Protein AF-A0A2V5VMR1-F1 (afdb_monomer_lite)

Sequence (136 aa):
MKKFLCRLLLGLVCVAHIHAESAHVAVPPAGKLYHGFYWGGIGTDEHDPTEHDVTPNDVAQYEQAIGKRTAWIYFSDNWFESRKFPAAMCSWIRELKKIPYVRLMLRSTVDQRHSEKTFSLQKIIAGDFDADLRAW

Foldseek 3Di:
DDDDDDDDDPDPPPPPPPPPPPPDDDDDPPPDDADEDFAQDDDDQADDPGQAVDDPVNQVVVCVVVVHHHQEYTGEDEVLVPLADPVVVQVVCVVVVHGYDYHYHPANGPDDDDDGDPSDPVCVVVCVCVVSVVND

Structure (mmCIF, N/CA/C/O backb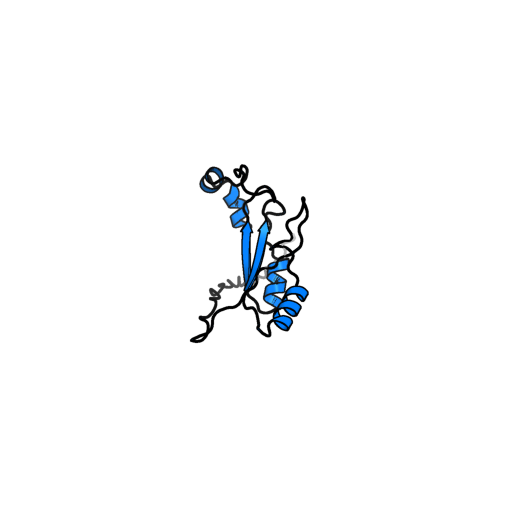one):
data_AF-A0A2V5VMR1-F1
#
_entry.id   AF-A0A2V5VMR1-F1
#
loop_
_atom_site.group_PDB
_atom_site.id
_atom_site.type_symbol
_atom_site.label_atom_id
_atom_site.label_alt_id
_atom_site.label_comp_id
_atom_site.label_asym_id
_atom_site.label_entity_id
_atom_site.label_seq_id
_atom_site.pdbx_PDB_ins_code
_atom_site.Cartn_x
_atom_site.Cartn_y
_atom_site.Cartn_z
_atom_site.occupancy
_atom_site.B_iso_or_equiv
_atom_site.auth_seq_id
_atom_site.auth_comp_id
_atom_site.auth_asym_id
_atom_site.auth_atom_id
_atom_site.pdbx_PDB_model_num
ATOM 1 N N . MET A 1 1 ? 56.684 -36.691 18.851 1.00 38.31 1 MET A N 1
ATOM 2 C CA . MET A 1 1 ? 55.711 -36.723 17.735 1.00 38.31 1 MET A CA 1
ATOM 3 C C . MET A 1 1 ? 54.342 -36.324 18.268 1.00 38.31 1 MET A C 1
ATOM 5 O O . MET A 1 1 ? 53.776 -37.048 19.073 1.00 38.31 1 MET A O 1
ATOM 9 N N . LYS A 1 2 ? 53.872 -35.129 17.887 1.00 41.50 2 LYS A N 1
ATOM 10 C CA . LYS A 1 2 ? 52.554 -34.561 18.222 1.00 41.50 2 LYS A CA 1
ATOM 11 C C . LYS A 1 2 ? 51.441 -35.434 17.641 1.00 41.50 2 LYS A C 1
ATOM 13 O O . LYS A 1 2 ? 51.479 -35.646 16.433 1.00 41.50 2 LYS A O 1
ATOM 18 N N . LYS A 1 3 ? 50.422 -35.816 18.418 1.00 43.34 3 LYS A N 1
ATOM 19 C CA . LYS A 1 3 ? 49.064 -36.012 17.878 1.00 43.34 3 LYS A CA 1
ATOM 20 C C . LYS A 1 3 ? 48.022 -35.443 18.842 1.00 43.34 3 LYS A C 1
ATOM 22 O O . LYS A 1 3 ? 48.002 -35.752 20.025 1.00 43.34 3 LYS A O 1
ATOM 27 N N . PHE A 1 4 ? 47.270 -34.506 18.282 1.00 40.97 4 PHE A N 1
ATOM 28 C CA . PHE A 1 4 ? 46.380 -33.538 18.896 1.00 40.97 4 PHE A CA 1
ATOM 29 C C . PHE A 1 4 ? 45.157 -34.162 19.578 1.00 40.97 4 PHE A C 1
ATOM 31 O O . PHE A 1 4 ? 44.486 -35.027 19.024 1.00 40.97 4 PHE A O 1
ATOM 38 N N . LEU A 1 5 ? 44.835 -33.606 20.744 1.00 46.84 5 LEU A N 1
ATOM 39 C CA . LEU A 1 5 ? 43.521 -33.622 21.370 1.00 46.84 5 LEU A CA 1
ATOM 40 C C . LEU A 1 5 ? 42.546 -32.844 20.465 1.00 46.84 5 LEU A C 1
ATOM 42 O O . LEU A 1 5 ? 42.736 -31.647 20.259 1.00 46.84 5 LEU A O 1
ATOM 46 N N . CYS A 1 6 ? 41.513 -33.492 19.930 1.00 41.53 6 CYS A N 1
ATOM 47 C CA . CYS A 1 6 ? 40.426 -32.800 19.235 1.00 41.53 6 CYS A CA 1
ATOM 48 C C . CYS A 1 6 ? 39.092 -33.218 19.856 1.00 41.53 6 CYS A C 1
ATOM 50 O O . CYS A 1 6 ? 38.509 -34.245 19.519 1.00 41.53 6 CYS A O 1
ATOM 52 N N . ARG A 1 7 ? 38.656 -32.421 20.836 1.00 48.94 7 ARG A N 1
ATOM 53 C CA . ARG A 1 7 ? 37.291 -32.418 21.363 1.00 48.94 7 ARG A CA 1
ATOM 54 C C . ARG A 1 7 ? 36.400 -31.811 20.280 1.00 48.94 7 ARG A C 1
ATOM 56 O O . ARG A 1 7 ? 36.517 -30.617 20.028 1.00 48.94 7 ARG A O 1
ATOM 63 N N . LEU A 1 8 ? 35.530 -32.598 19.653 1.00 46.91 8 LEU A N 1
ATOM 64 C CA . LEU A 1 8 ? 34.478 -32.058 18.794 1.00 46.91 8 LEU A CA 1
ATOM 65 C C . LEU A 1 8 ? 33.150 -32.126 19.556 1.00 46.91 8 LEU A C 1
ATOM 67 O O . LEU A 1 8 ? 32.546 -33.187 19.694 1.00 46.91 8 LEU A O 1
ATOM 71 N N . LEU A 1 9 ? 32.738 -30.981 20.098 1.00 49.19 9 LEU A N 1
ATOM 72 C CA . LEU A 1 9 ? 31.365 -30.735 20.525 1.00 49.19 9 LEU A CA 1
ATOM 73 C C . LEU A 1 9 ? 30.488 -30.681 19.267 1.00 49.19 9 LEU A C 1
ATOM 75 O O . LEU A 1 9 ? 30.555 -29.711 18.516 1.00 49.19 9 LEU A O 1
ATOM 79 N N . LEU A 1 10 ? 29.667 -31.706 19.036 1.00 49.81 10 LEU A N 1
ATOM 80 C CA . LEU A 1 10 ? 28.544 -31.607 18.104 1.00 49.81 10 LEU A CA 1
ATOM 81 C C . LEU A 1 10 ? 27.420 -30.839 18.813 1.00 49.81 10 LEU A C 1
ATOM 83 O O . LEU A 1 10 ? 26.685 -31.398 19.624 1.00 49.81 10 LEU A O 1
ATOM 87 N N . GLY A 1 11 ? 27.326 -29.537 18.548 1.00 47.69 11 GLY A N 1
ATOM 88 C CA . GLY A 1 11 ? 26.172 -28.737 18.944 1.00 47.69 11 GLY A CA 1
ATOM 89 C C . GLY A 1 11 ? 24.960 -29.127 18.101 1.00 47.69 11 GLY A C 1
ATOM 90 O O . GLY A 1 11 ? 24.996 -29.002 16.878 1.00 47.69 11 GLY A O 1
ATOM 91 N N . LEU A 1 12 ? 23.890 -29.597 18.749 1.00 51.28 12 LEU A N 1
ATOM 92 C CA . LEU A 1 12 ? 22.568 -29.695 18.132 1.00 51.28 12 LEU A CA 1
ATOM 93 C C . LEU A 1 12 ? 22.109 -28.282 17.751 1.00 51.28 12 LEU A C 1
ATOM 95 O O . LEU A 1 12 ? 21.748 -27.485 18.615 1.00 51.28 12 LEU A O 1
ATOM 99 N N . VAL A 1 13 ? 22.100 -27.973 16.457 1.00 54.59 13 VAL A N 1
ATOM 100 C CA . VAL A 1 13 ? 21.370 -26.816 15.940 1.00 54.59 13 VAL A CA 1
ATOM 101 C C . VAL A 1 13 ? 19.918 -27.253 15.773 1.00 54.59 13 VAL A C 1
ATOM 103 O O . VAL A 1 13 ? 19.551 -27.867 14.773 1.00 54.59 13 VAL A O 1
ATOM 106 N N . CYS A 1 14 ? 19.086 -26.972 16.776 1.00 47.00 14 CYS A N 1
ATOM 107 C CA . CYS A 1 14 ? 17.637 -27.022 16.619 1.00 47.00 14 CYS A CA 1
ATOM 108 C C . CYS A 1 14 ? 17.231 -25.886 15.677 1.00 47.00 14 CYS A C 1
ATOM 110 O O . CYS A 1 14 ? 17.091 -24.738 16.097 1.00 47.00 14 CYS A O 1
ATOM 112 N N . VAL A 1 15 ? 17.064 -26.197 14.393 1.00 54.94 15 VAL A N 1
ATOM 113 C CA . VAL A 1 15 ? 16.405 -25.292 13.452 1.00 54.94 15 VAL A CA 1
ATOM 114 C C . VAL A 1 15 ? 14.929 -25.269 13.838 1.00 54.94 15 VAL A C 1
ATOM 116 O O . VAL A 1 15 ? 14.166 -26.174 13.506 1.00 54.94 15 VAL A O 1
ATOM 119 N N . ALA A 1 16 ? 14.532 -24.264 14.615 1.00 53.56 16 ALA A N 1
ATOM 120 C CA . ALA A 1 16 ? 13.129 -23.994 14.870 1.00 53.56 16 ALA A CA 1
ATOM 121 C C . ALA A 1 16 ? 12.500 -23.529 13.553 1.00 53.56 16 ALA A C 1
ATOM 123 O O . ALA A 1 16 ? 12.622 -22.370 13.160 1.00 53.56 16 ALA A O 1
ATOM 124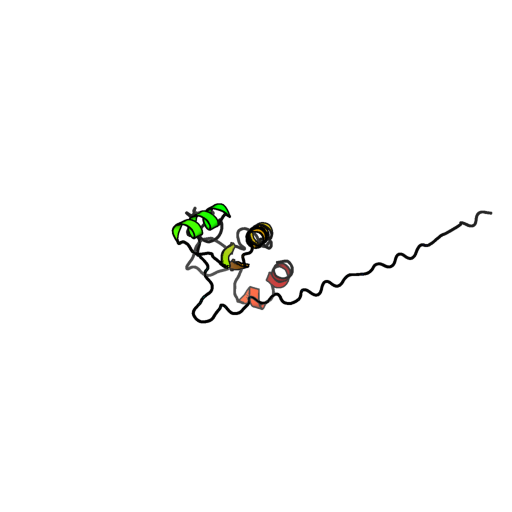 N N . HIS A 1 17 ? 11.842 -24.447 12.849 1.00 46.56 17 HIS A N 1
ATOM 125 C CA . HIS A 1 17 ? 10.907 -24.085 11.796 1.00 46.56 17 HIS A CA 1
ATOM 126 C C . HIS A 1 17 ? 9.719 -23.387 12.459 1.00 46.56 17 HIS A C 1
ATOM 128 O O . HIS A 1 17 ? 8.782 -24.041 12.919 1.00 46.56 17 HIS A O 1
ATOM 134 N N . ILE A 1 18 ? 9.779 -22.056 12.543 1.00 54.25 18 ILE A N 1
ATOM 135 C CA . ILE A 1 18 ? 8.605 -21.237 12.829 1.00 54.25 18 ILE A CA 1
ATOM 136 C C . ILE A 1 18 ? 7.663 -21.458 11.647 1.00 54.25 18 ILE A C 1
ATOM 138 O O . ILE A 1 18 ? 7.823 -20.862 10.584 1.00 54.25 18 ILE A O 1
ATOM 142 N N . HIS A 1 19 ? 6.708 -22.370 11.811 1.00 46.06 19 HIS A N 1
ATOM 143 C CA . HIS A 1 19 ? 5.531 -22.377 10.964 1.00 46.06 19 HIS A CA 1
ATOM 144 C C . HIS A 1 19 ? 4.826 -21.054 11.239 1.00 46.06 19 HIS A C 1
ATOM 146 O O . HIS A 1 19 ? 4.315 -20.838 12.337 1.00 46.06 19 HIS A O 1
ATOM 152 N N . ALA A 1 20 ? 4.861 -20.148 10.265 1.00 54.75 20 ALA A N 1
ATOM 153 C CA . ALA A 1 20 ? 3.950 -19.022 10.242 1.00 54.75 20 ALA A CA 1
ATOM 154 C C . ALA A 1 20 ? 2.542 -19.615 10.131 1.00 54.75 20 ALA A C 1
ATOM 156 O O . ALA A 1 20 ? 2.082 -19.962 9.045 1.00 54.75 20 ALA A O 1
ATOM 157 N N . GLU A 1 21 ? 1.894 -19.822 11.276 1.00 55.38 21 GLU A N 1
ATOM 158 C CA . GLU A 1 21 ? 0.462 -20.070 11.326 1.00 55.38 21 GLU A CA 1
ATOM 159 C C . GLU A 1 21 ? -0.193 -18.942 10.528 1.00 55.38 21 GLU A C 1
ATOM 161 O O . GLU A 1 21 ? 0.136 -17.767 10.722 1.00 55.38 21 GLU A O 1
ATOM 166 N N . SER A 1 22 ? -1.025 -19.297 9.546 1.00 59.47 22 SER A N 1
ATOM 167 C CA . SER A 1 22 ? -1.658 -18.307 8.683 1.00 59.47 22 SER A CA 1
ATOM 168 C C . SER A 1 22 ? -2.571 -17.459 9.564 1.00 59.47 22 SER A C 1
ATOM 170 O O . SER A 1 22 ? -3.661 -17.880 9.947 1.00 59.47 22 SER A O 1
ATOM 172 N N . ALA A 1 23 ? -2.075 -16.297 9.990 1.00 66.75 23 ALA A N 1
ATOM 173 C CA . ALA A 1 23 ? -2.801 -15.380 10.846 1.00 66.75 23 ALA A CA 1
ATOM 174 C C . ALA A 1 23 ? -3.944 -14.779 10.025 1.00 66.75 23 ALA A C 1
ATOM 176 O O . ALA A 1 23 ? -3.799 -13.744 9.374 1.00 66.75 23 ALA A O 1
ATOM 177 N N . HIS A 1 24 ? -5.078 -15.470 10.011 1.00 69.75 24 HIS A N 1
ATOM 178 C CA . HIS A 1 24 ? -6.276 -14.997 9.347 1.00 69.75 24 HIS A CA 1
ATOM 179 C C . HIS A 1 24 ? -6.872 -13.826 10.129 1.00 69.75 24 HIS A C 1
ATOM 181 O O . HIS A 1 24 ? -6.972 -13.849 11.358 1.00 69.75 24 HIS A O 1
ATOM 187 N N . VAL A 1 25 ? -7.299 -12.793 9.404 1.00 76.38 25 VAL A N 1
ATOM 188 C CA . VAL A 1 25 ? -8.132 -11.740 9.985 1.00 76.38 25 VAL A CA 1
ATOM 189 C C . VAL A 1 25 ? -9.470 -12.378 10.357 1.00 76.38 25 VAL A C 1
ATOM 191 O O . VAL A 1 25 ? -10.103 -13.013 9.513 1.00 76.38 25 VAL A O 1
ATOM 194 N N . ALA A 1 26 ? -9.882 -12.251 11.621 1.00 83.50 26 ALA A N 1
ATOM 195 C CA . ALA A 1 26 ? -11.148 -12.810 12.091 1.00 83.50 26 ALA A CA 1
ATOM 196 C C . ALA A 1 26 ? -12.343 -12.249 11.296 1.00 83.50 26 ALA A C 1
ATOM 198 O O . ALA A 1 26 ? -12.262 -11.204 10.661 1.00 83.50 26 ALA A O 1
ATOM 199 N N . VAL A 1 27 ? -13.487 -12.927 11.328 1.00 88.25 27 VAL A N 1
ATOM 200 C CA . VAL A 1 27 ? -14.725 -12.348 10.785 1.00 88.25 27 VAL A CA 1
ATOM 201 C C . VAL A 1 27 ? -15.197 -11.249 11.749 1.00 88.25 27 VAL A C 1
ATOM 203 O O . VAL A 1 27 ? -15.176 -11.472 12.965 1.00 88.25 27 VAL A O 1
ATOM 206 N N . PRO A 1 28 ? -15.616 -10.061 11.269 1.00 89.62 28 PRO A N 1
ATOM 207 C CA . PRO A 1 28 ? -16.151 -9.043 12.162 1.00 89.62 28 PRO A CA 1
ATOM 208 C C . PRO A 1 28 ? -17.447 -9.546 12.829 1.00 89.62 28 PRO A C 1
ATOM 210 O O . PRO A 1 28 ? -18.180 -10.336 12.230 1.00 89.62 28 PRO A O 1
ATOM 213 N N . PRO A 1 29 ? -17.771 -9.094 14.056 1.00 91.19 29 PRO A N 1
ATOM 214 C CA . PRO A 1 29 ? -19.023 -9.462 14.713 1.00 91.19 29 PRO A CA 1
ATOM 215 C C . PRO A 1 29 ? -20.253 -9.164 13.845 1.00 91.19 29 PRO A C 1
ATOM 217 O O . PRO A 1 29 ? -20.230 -8.246 13.024 1.00 91.19 29 PRO A O 1
ATOM 220 N N . ALA A 1 30 ? -21.350 -9.893 14.061 1.00 95.62 30 ALA A N 1
ATOM 221 C CA . ALA A 1 30 ? -22.591 -9.685 13.315 1.00 95.62 30 ALA A CA 1
ATOM 222 C C . ALA A 1 30 ? -23.027 -8.205 13.341 1.00 95.62 30 ALA A C 1
ATOM 224 O O . ALA A 1 30 ? -23.060 -7.563 14.393 1.00 95.62 30 ALA A O 1
ATOM 225 N N . GLY A 1 31 ? -23.325 -7.651 12.162 1.00 95.06 31 GLY A N 1
ATOM 226 C CA . GLY A 1 31 ? -23.685 -6.237 12.001 1.00 95.06 31 GLY A CA 1
ATOM 227 C C . GLY A 1 31 ? -22.519 -5.247 12.145 1.00 95.06 31 GLY A C 1
ATOM 228 O O . GLY A 1 31 ? 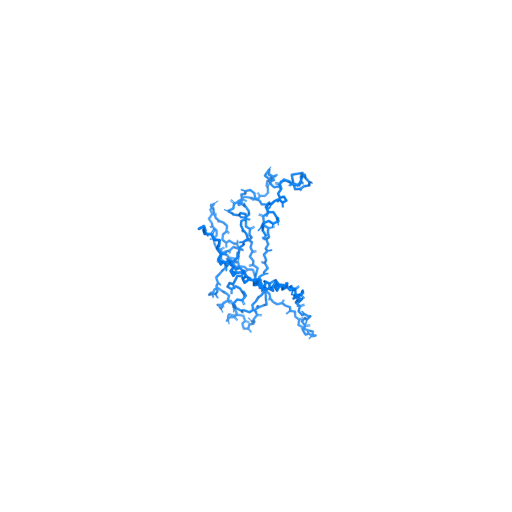-22.756 -4.044 12.261 1.00 95.06 31 GLY A O 1
ATOM 229 N N . LYS A 1 32 ? -21.264 -5.714 12.162 1.00 92.56 32 LYS A N 1
ATOM 230 C CA . LYS A 1 32 ? -20.058 -4.876 12.143 1.00 92.56 32 LYS A CA 1
ATOM 231 C C . LYS A 1 32 ? -19.273 -5.090 10.855 1.00 92.56 32 LYS A C 1
ATOM 233 O O . LYS A 1 32 ? -19.314 -6.154 10.248 1.00 92.56 32 LYS A O 1
ATOM 238 N N . LEU A 1 33 ? -18.520 -4.065 10.477 1.00 92.00 33 LEU A N 1
ATOM 239 C CA . LEU A 1 33 ? -17.573 -4.091 9.370 1.00 92.00 33 LEU A CA 1
ATOM 240 C C . LEU A 1 33 ? -16.204 -3.666 9.885 1.00 92.00 33 LEU A C 1
ATOM 242 O O . LEU A 1 33 ? -16.103 -2.924 10.869 1.00 92.00 33 LEU A O 1
ATOM 246 N N . TYR A 1 34 ? -15.155 -4.115 9.204 1.00 91.44 34 TYR A N 1
ATOM 247 C CA . TYR A 1 34 ? -13.835 -3.558 9.434 1.00 91.44 34 TYR A CA 1
ATOM 248 C C . TYR A 1 34 ? -13.756 -2.132 8.913 1.00 91.44 34 TYR A C 1
ATOM 250 O O . TYR A 1 34 ? -14.235 -1.817 7.827 1.00 91.44 34 TYR A O 1
ATOM 258 N N . HIS A 1 35 ? -13.128 -1.281 9.715 1.00 92.12 35 HIS A N 1
ATOM 259 C CA . HIS A 1 35 ? -12.901 0.107 9.376 1.00 92.12 35 HIS A CA 1
ATOM 260 C C . HIS A 1 35 ? -11.437 0.306 8.991 1.00 92.12 35 HIS A C 1
ATOM 262 O O . HIS A 1 35 ? -10.540 -0.126 9.712 1.00 92.12 35 HIS A O 1
ATOM 268 N N . GLY A 1 36 ? -11.196 0.955 7.866 1.00 90.69 36 GLY A N 1
ATOM 269 C CA . GLY A 1 36 ? -9.898 1.495 7.489 1.00 90.69 36 GLY A CA 1
ATOM 270 C C . GLY A 1 36 ? -10.087 2.932 7.036 1.00 90.69 36 GLY A C 1
ATOM 271 O O . GLY A 1 36 ? -11.222 3.412 6.948 1.00 90.69 36 GLY A O 1
ATOM 272 N N . PHE A 1 37 ? -8.988 3.608 6.745 1.00 86.81 37 PHE A N 1
ATOM 273 C CA . PHE A 1 37 ? -9.035 4.937 6.161 1.00 86.81 37 PHE A CA 1
ATOM 274 C C . PHE A 1 37 ? -8.026 5.064 5.033 1.00 86.81 37 PHE A C 1
ATOM 276 O O . PHE A 1 37 ? -7.072 4.294 4.926 1.00 86.81 37 PHE A O 1
ATOM 283 N N . TYR A 1 38 ? -8.298 6.055 4.203 1.00 81.62 38 TYR A N 1
ATOM 284 C CA . TYR A 1 38 ? -7.447 6.516 3.131 1.00 81.62 38 TYR A CA 1
ATOM 285 C C . TYR A 1 38 ? -6.772 7.805 3.594 1.00 81.62 38 TYR A C 1
ATOM 287 O O . TYR A 1 38 ? -7.459 8.717 4.064 1.00 81.62 38 TYR A O 1
ATOM 295 N N . TRP A 1 39 ? -5.449 7.886 3.471 1.00 83.25 39 TRP A N 1
ATOM 296 C CA . TRP A 1 39 ? -4.715 9.102 3.802 1.00 83.25 39 TRP A CA 1
ATOM 297 C C . TRP A 1 39 ? -4.597 10.019 2.583 1.00 83.25 39 TRP A C 1
ATOM 299 O O . TRP A 1 39 ? -3.946 9.683 1.594 1.00 83.25 39 TRP A O 1
ATOM 309 N N . GLY A 1 40 ? -5.222 11.192 2.665 1.00 80.00 40 GLY A N 1
ATOM 310 C CA . GLY A 1 40 ? -5.106 12.248 1.663 1.00 80.00 40 GLY A CA 1
ATOM 311 C C . GLY A 1 40 ? -4.046 13.275 2.049 1.00 80.00 40 GLY A C 1
ATOM 312 O O . GLY A 1 40 ? -4.403 14.364 2.489 1.00 80.00 40 GLY A O 1
ATOM 313 N N . GLY A 1 41 ? -2.765 12.921 1.905 1.00 73.81 41 GLY A N 1
ATOM 314 C CA . GLY A 1 41 ? -1.647 13.867 2.024 1.00 73.81 41 GLY A CA 1
ATOM 315 C C . GLY A 1 41 ? -1.636 14.931 0.913 1.00 73.81 41 GLY A C 1
ATOM 316 O O . GLY A 1 41 ? -2.444 14.886 -0.011 1.00 73.81 41 GLY A O 1
ATOM 317 N N . ILE A 1 42 ? -0.724 15.905 0.988 1.00 69.50 42 ILE A N 1
ATOM 318 C CA . ILE A 1 42 ? -0.561 16.953 -0.040 1.00 69.50 42 ILE A CA 1
ATOM 319 C C . ILE A 1 42 ? 0.691 16.662 -0.860 1.00 69.50 42 ILE A C 1
ATOM 321 O O . ILE A 1 42 ? 1.782 16.775 -0.311 1.00 69.50 42 ILE A O 1
ATOM 325 N N . GLY A 1 43 ? 0.526 16.309 -2.140 1.00 63.44 43 GLY A N 1
ATOM 326 C CA . GLY A 1 43 ? 1.627 15.951 -3.042 1.00 63.44 43 GLY A CA 1
ATOM 327 C C . GLY A 1 43 ? 2.483 17.048 -3.623 1.00 63.44 43 GLY A C 1
ATOM 328 O O . GLY A 1 43 ? 2.121 18.221 -3.572 1.00 63.44 43 GLY A O 1
ATOM 329 N N . THR A 1 44 ? 3.636 16.627 -4.150 1.00 66.19 44 THR A N 1
ATOM 330 C CA . THR A 1 44 ? 4.542 17.440 -4.969 1.00 66.19 44 THR A CA 1
ATOM 331 C C . THR A 1 44 ? 4.717 16.786 -6.342 1.00 66.19 44 THR A C 1
ATOM 333 O O . THR A 1 44 ? 4.262 15.664 -6.565 1.00 66.19 44 THR A O 1
ATOM 336 N N . ASP A 1 45 ? 5.366 17.477 -7.279 1.00 65.19 45 ASP A N 1
ATOM 337 C CA . ASP A 1 45 ? 5.592 16.945 -8.631 1.00 65.19 45 ASP A CA 1
ATOM 338 C C . ASP A 1 45 ? 6.567 15.746 -8.624 1.00 65.19 45 ASP A C 1
ATOM 340 O O . ASP A 1 45 ? 6.537 14.893 -9.509 1.00 65.19 45 ASP A O 1
ATOM 344 N N . GLU A 1 46 ? 7.420 15.652 -7.602 1.00 64.38 46 GLU A N 1
ATOM 345 C CA . GLU A 1 46 ? 8.446 14.615 -7.445 1.00 64.38 46 GLU A CA 1
ATOM 346 C C . GLU A 1 46 ? 8.098 13.539 -6.411 1.00 64.38 46 GLU A C 1
ATOM 348 O O . GLU A 1 46 ? 8.821 12.547 -6.302 1.00 64.38 46 GLU A O 1
ATOM 353 N N . HIS A 1 47 ? 7.026 13.728 -5.639 1.00 69.25 47 HIS A N 1
ATOM 354 C CA . HIS A 1 47 ? 6.645 12.832 -4.554 1.00 69.25 47 HIS A CA 1
ATOM 355 C C . HIS A 1 47 ? 5.132 12.722 -4.454 1.00 69.25 47 HIS A C 1
ATOM 357 O O . HIS A 1 47 ? 4.425 13.731 -4.424 1.00 69.25 47 HIS A O 1
ATOM 363 N N . ASP A 1 48 ? 4.636 11.492 -4.347 1.00 65.88 48 ASP A N 1
ATOM 364 C CA . ASP A 1 48 ? 3.223 11.232 -4.098 1.00 65.88 48 ASP A CA 1
ATOM 365 C C . ASP A 1 48 ? 2.999 10.867 -2.619 1.00 65.88 48 ASP A C 1
ATOM 367 O O . ASP A 1 48 ? 3.013 9.693 -2.264 1.00 65.88 48 ASP A O 1
ATOM 371 N N . PRO A 1 49 ? 2.779 11.846 -1.727 1.00 63.28 49 PRO A N 1
ATOM 372 C CA . PRO A 1 49 ? 2.431 11.632 -0.333 1.00 63.28 49 PRO A CA 1
ATOM 373 C C . PRO A 1 49 ? 0.942 11.352 -0.164 1.00 63.28 49 PRO A C 1
ATOM 375 O O . PRO A 1 49 ? 0.512 11.055 0.956 1.00 63.28 49 PRO A O 1
ATOM 378 N N . THR A 1 50 ? 0.126 11.462 -1.226 1.00 64.88 50 THR A N 1
ATOM 379 C CA . THR A 1 50 ? -1.212 10.888 -1.141 1.00 64.88 50 THR A CA 1
ATOM 380 C C . THR A 1 50 ? -1.024 9.392 -1.027 1.00 64.88 50 THR A C 1
ATOM 382 O O . THR A 1 50 ? -0.199 8.799 -1.715 1.00 64.88 50 THR A O 1
ATOM 385 N N . GLU A 1 51 ? -1.739 8.778 -0.092 1.00 74.12 51 GLU A N 1
ATOM 386 C CA . GLU A 1 51 ? -1.678 7.336 0.102 1.00 74.12 51 GLU A CA 1
ATOM 387 C C . GLU A 1 51 ? -0.335 6.780 0.601 1.00 74.12 51 GLU A C 1
ATOM 389 O O . GLU A 1 51 ? -0.303 5.596 0.881 1.00 74.12 51 GLU A O 1
ATOM 394 N N . HIS A 1 52 ? 0.746 7.551 0.750 1.00 79.75 52 HIS A N 1
ATOM 395 C CA . HIS A 1 52 ? 2.073 7.003 1.081 1.00 79.75 52 HIS A CA 1
ATOM 396 C C . HIS A 1 52 ? 2.558 7.386 2.490 1.00 79.75 52 HIS A C 1
ATOM 398 O O . HIS A 1 52 ? 2.937 6.523 3.279 1.00 79.75 52 HIS A O 1
ATOM 404 N N . ASP A 1 53 ? 2.472 8.668 2.855 1.00 84.81 53 ASP A N 1
ATOM 405 C CA . ASP A 1 53 ? 3.163 9.216 4.036 1.00 84.81 53 ASP A CA 1
ATOM 406 C C . ASP A 1 53 ? 2.291 9.284 5.296 1.00 84.81 53 ASP A C 1
ATOM 408 O O . ASP A 1 53 ? 2.318 10.255 6.052 1.00 84.81 53 ASP A O 1
ATOM 412 N N . VAL A 1 54 ? 1.477 8.257 5.529 1.00 90.19 54 VAL A N 1
ATOM 413 C CA . VAL A 1 54 ? 0.662 8.182 6.745 1.00 90.19 54 VAL A CA 1
ATOM 414 C C . VAL A 1 54 ? 1.544 7.960 7.977 1.00 90.19 54 VAL A C 1
ATOM 416 O O . VAL A 1 54 ? 2.409 7.083 7.991 1.00 90.19 54 VAL A O 1
ATOM 419 N N . THR A 1 55 ? 1.304 8.719 9.047 1.00 91.69 55 THR A N 1
ATOM 420 C CA . THR A 1 55 ? 2.043 8.588 10.312 1.00 91.69 55 THR A CA 1
ATOM 421 C C . THR A 1 55 ? 1.172 8.032 11.448 1.00 91.69 55 THR A C 1
ATOM 423 O O . THR A 1 55 ? -0.060 8.110 11.400 1.00 91.69 55 THR A O 1
ATOM 426 N N . PRO A 1 56 ? 1.774 7.524 12.545 1.00 94.69 56 PRO A N 1
ATOM 427 C CA . PRO A 1 56 ? 1.021 7.142 13.742 1.00 94.69 56 PRO A CA 1
ATOM 428 C C . PRO A 1 56 ? 0.167 8.276 14.330 1.00 94.69 56 PRO A C 1
ATOM 430 O O . PRO A 1 56 ? -0.908 8.021 14.874 1.00 94.69 56 PRO A O 1
ATOM 433 N N . ASN A 1 57 ? 0.633 9.525 14.227 1.00 93.62 57 ASN A N 1
ATOM 434 C CA . ASN A 1 57 ? -0.104 10.684 14.721 1.00 93.62 57 ASN A CA 1
ATOM 435 C C . ASN A 1 57 ? -1.361 10.944 13.880 1.00 93.62 57 ASN A C 1
ATOM 437 O O . ASN A 1 57 ? -2.422 11.206 14.442 1.00 93.62 57 ASN A O 1
ATOM 441 N N . ASP A 1 58 ? -1.269 10.795 12.560 1.00 92.25 58 ASP A N 1
ATOM 442 C CA . ASP A 1 58 ? -2.412 10.956 11.655 1.00 92.25 58 ASP A CA 1
ATOM 443 C C . ASP A 1 58 ? -3.517 9.947 11.965 1.00 92.25 58 ASP A C 1
ATOM 445 O O . ASP A 1 58 ? -4.694 10.296 12.056 1.00 92.25 58 ASP A O 1
ATOM 449 N N . VAL A 1 59 ? -3.125 8.695 12.222 1.00 94.38 59 VAL A N 1
ATOM 450 C CA . VAL A 1 59 ? -4.040 7.632 12.656 1.00 94.38 59 VAL A CA 1
ATOM 451 C C . VAL A 1 59 ? -4.734 8.020 13.962 1.00 94.38 59 VAL A C 1
ATOM 453 O O . VAL A 1 59 ? -5.954 7.902 14.069 1.00 94.38 59 VAL A O 1
ATOM 456 N N . ALA A 1 60 ? -3.974 8.489 14.957 1.00 94.69 60 ALA A N 1
ATOM 457 C CA . ALA A 1 60 ? -4.521 8.866 16.257 1.00 94.69 60 ALA A CA 1
ATOM 458 C C . ALA A 1 60 ? -5.514 10.034 16.147 1.00 94.69 60 ALA A C 1
ATOM 460 O O . ALA A 1 60 ? -6.606 9.969 16.714 1.00 94.69 60 ALA A O 1
ATOM 461 N N . GLN A 1 61 ? -5.165 11.071 15.381 1.00 93.44 61 GLN A N 1
ATOM 462 C CA . GLN A 1 61 ? -6.028 12.229 15.151 1.00 93.44 61 GLN A CA 1
ATOM 463 C C . GLN A 1 61 ? -7.306 11.845 14.403 1.00 93.44 61 GLN A C 1
ATOM 465 O O . GLN A 1 61 ? -8.398 12.258 14.797 1.00 93.44 61 GLN A O 1
ATOM 470 N N . TYR A 1 62 ? -7.187 11.013 13.366 1.00 93.94 62 TYR A N 1
ATOM 471 C CA . TYR A 1 62 ? -8.334 10.508 12.624 1.00 93.94 62 TYR A CA 1
ATOM 472 C C . TYR A 1 62 ? -9.292 9.734 13.540 1.00 93.94 62 TYR A C 1
ATOM 474 O O . TYR A 1 62 ? -10.475 10.064 13.611 1.00 93.94 62 TYR A O 1
ATOM 482 N N . GLU A 1 63 ? -8.791 8.758 14.304 1.00 95.38 63 GLU A N 1
ATOM 483 C CA . GLU A 1 63 ? -9.612 7.954 15.221 1.00 95.38 63 GLU A CA 1
ATOM 484 C C . GLU A 1 63 ? -10.277 8.788 16.317 1.00 95.38 63 GLU A C 1
ATOM 486 O O . GLU A 1 63 ? -11.433 8.532 16.672 1.00 95.38 63 GLU A O 1
ATOM 491 N N . GLN A 1 64 ? -9.569 9.798 16.830 1.00 96.62 64 GLN A N 1
ATOM 492 C CA . GLN A 1 64 ? -10.115 10.755 17.784 1.00 96.62 64 GLN A CA 1
ATOM 493 C C . GLN A 1 64 ? -11.271 11.551 17.170 1.00 96.62 64 GLN A C 1
ATOM 495 O O . GLN A 1 64 ? -12.315 11.687 17.808 1.00 96.62 64 GLN A O 1
ATOM 500 N N . ALA A 1 65 ? -11.110 12.044 15.941 1.00 95.56 65 ALA A N 1
ATOM 501 C CA . ALA A 1 65 ? -12.123 12.845 15.263 1.00 95.56 65 ALA A CA 1
ATOM 502 C C . ALA A 1 65 ? -13.404 12.047 14.970 1.00 95.56 65 ALA A C 1
ATOM 504 O O . ALA A 1 65 ? -14.507 12.568 15.132 1.00 95.56 65 ALA A O 1
ATOM 505 N N . ILE A 1 66 ? -13.279 10.778 14.571 1.00 95.00 66 ILE A N 1
ATOM 506 C CA . ILE A 1 66 ? -14.438 9.951 14.196 1.00 95.00 66 ILE A CA 1
ATOM 507 C C . ILE A 1 66 ? -15.025 9.136 15.360 1.00 95.00 66 ILE A C 1
ATOM 509 O O . ILE A 1 66 ? -16.106 8.555 15.232 1.00 95.00 66 ILE A O 1
ATOM 513 N N . GLY A 1 67 ? -14.307 9.025 16.483 1.00 95.69 67 GLY A N 1
ATOM 514 C CA . GLY A 1 67 ? -14.715 8.223 17.640 1.00 95.69 67 GLY A CA 1
ATOM 515 C C . GLY A 1 67 ? -14.794 6.714 17.360 1.00 95.69 67 GLY A C 1
ATOM 516 O O . GLY A 1 67 ? -15.593 6.003 17.980 1.00 95.69 67 GLY A O 1
ATOM 517 N N . LYS A 1 68 ? -14.009 6.208 16.401 1.00 93.06 68 LYS A N 1
ATOM 518 C CA . LYS A 1 68 ? -13.927 4.789 16.007 1.00 93.06 68 LYS A CA 1
ATOM 519 C C . LYS A 1 68 ? -12.474 4.384 15.812 1.00 93.06 68 LYS A C 1
ATOM 521 O O . LYS A 1 68 ? -11.643 5.197 15.434 1.00 93.06 68 LYS A O 1
ATOM 526 N N . ARG A 1 69 ? -12.196 3.095 16.017 1.00 92.69 69 ARG A N 1
ATOM 527 C CA . ARG A 1 69 ? -10.888 2.498 15.738 1.00 92.69 69 ARG A CA 1
ATOM 528 C C . ARG A 1 69 ? -10.853 1.887 14.345 1.00 92.69 69 ARG A C 1
ATOM 530 O O . ARG A 1 69 ? -11.772 1.178 13.940 1.00 92.69 69 ARG A O 1
ATOM 537 N N . THR A 1 70 ? -9.754 2.126 13.658 1.00 93.44 70 THR A N 1
ATOM 538 C CA . THR A 1 70 ? -9.348 1.485 12.415 1.00 93.44 70 THR A CA 1
ATOM 539 C C . THR A 1 70 ? -8.734 0.121 12.720 1.00 93.44 70 THR A C 1
ATOM 541 O O . THR A 1 70 ? -7.995 -0.056 13.692 1.00 93.44 70 THR A O 1
ATOM 544 N N . ALA A 1 71 ? -9.055 -0.854 11.883 1.00 92.81 71 ALA A N 1
ATOM 545 C CA . ALA A 1 71 ? -8.432 -2.166 11.850 1.00 92.81 71 ALA A CA 1
ATOM 546 C C . ALA A 1 71 ? -7.324 -2.238 10.788 1.00 92.81 71 ALA A C 1
ATOM 548 O O . ALA A 1 71 ? -6.329 -2.924 11.012 1.00 92.81 71 ALA A O 1
ATOM 549 N N . TRP A 1 72 ? -7.472 -1.510 9.676 1.00 91.69 72 TRP A N 1
ATOM 550 C CA . TRP A 1 72 ? -6.552 -1.526 8.536 1.00 91.69 72 TRP A CA 1
ATOM 551 C C . TRP A 1 72 ? -5.973 -0.131 8.321 1.00 91.69 72 TRP A C 1
ATOM 553 O O . TRP A 1 72 ? -6.717 0.851 8.366 1.00 91.69 72 TRP A O 1
ATOM 563 N N . ILE A 1 73 ? -4.671 -0.059 8.061 1.00 93.25 73 ILE A N 1
ATOM 564 C CA . ILE A 1 73 ? -4.010 1.160 7.590 1.00 93.25 73 ILE A CA 1
ATOM 565 C C . ILE A 1 73 ? -3.554 0.894 6.165 1.00 93.25 73 ILE A C 1
ATOM 567 O O . ILE A 1 73 ? -2.703 0.036 5.936 1.00 93.25 73 ILE A O 1
ATOM 571 N N . TYR A 1 74 ? -4.176 1.600 5.230 1.00 92.19 74 TYR A N 1
ATOM 572 C CA . TYR A 1 74 ? -3.858 1.548 3.814 1.00 92.19 74 TYR A CA 1
ATOM 573 C C . TYR A 1 74 ? -2.713 2.500 3.500 1.00 92.19 74 TYR A C 1
ATOM 575 O O . TYR A 1 74 ? -2.738 3.651 3.938 1.00 92.19 74 TYR A O 1
ATOM 583 N N . PHE A 1 75 ? -1.755 2.020 2.714 1.00 92.81 75 PHE A N 1
ATOM 584 C CA . PHE A 1 75 ? -0.784 2.871 2.051 1.00 92.81 75 PHE A CA 1
ATOM 585 C C . PHE A 1 75 ? -0.331 2.265 0.714 1.00 92.81 75 PHE A C 1
ATOM 587 O O . PHE A 1 75 ? -0.347 1.044 0.528 1.00 92.81 75 PHE A O 1
ATOM 594 N N . SER A 1 76 ? 0.043 3.127 -0.221 1.00 91.44 76 SER A N 1
ATOM 595 C CA . SER A 1 76 ? 0.633 2.786 -1.510 1.00 91.44 76 SER A CA 1
ATOM 596 C C . SER A 1 76 ? 2.137 2.569 -1.351 1.00 91.44 76 SER A C 1
ATOM 598 O O . SER A 1 76 ? 2.787 3.289 -0.608 1.00 91.44 76 SER A O 1
ATOM 600 N N . ASP A 1 77 ? 2.682 1.573 -2.043 1.00 92.56 77 ASP A N 1
ATOM 601 C CA . ASP A 1 77 ? 4.113 1.263 -2.106 1.00 92.56 77 ASP A CA 1
ATOM 602 C C . ASP A 1 77 ? 4.577 1.410 -3.557 1.00 92.56 77 ASP A C 1
ATOM 604 O O . ASP A 1 77 ? 4.302 0.562 -4.413 1.00 92.56 77 ASP A O 1
ATOM 608 N N . ASN A 1 78 ? 5.186 2.554 -3.856 1.00 91.31 78 ASN A N 1
ATOM 609 C CA . ASN A 1 78 ? 5.529 2.972 -5.208 1.00 91.31 78 ASN A CA 1
ATOM 610 C C . ASN A 1 78 ? 6.885 2.419 -5.646 1.00 91.31 78 ASN A C 1
ATOM 612 O O . ASN A 1 78 ? 7.940 2.889 -5.221 1.00 91.31 78 ASN A O 1
ATOM 616 N N . TRP A 1 79 ? 6.881 1.501 -6.612 1.00 93.19 79 TRP A N 1
ATOM 617 C CA . TRP A 1 79 ? 8.122 0.892 -7.102 1.00 93.19 79 TRP A CA 1
ATOM 618 C C . TRP A 1 79 ? 9.022 1.804 -7.946 1.00 93.19 79 TRP A C 1
ATOM 620 O O . TRP A 1 79 ? 10.157 1.415 -8.241 1.00 93.19 79 TRP A O 1
ATOM 630 N N . PHE A 1 80 ? 8.567 3.007 -8.318 1.00 89.38 80 PHE A N 1
ATOM 631 C CA . PHE A 1 80 ? 9.460 4.034 -8.869 1.00 89.38 80 PHE A CA 1
ATOM 632 C C . PHE A 1 80 ? 10.321 4.713 -7.794 1.00 89.38 80 PHE A C 1
ATOM 634 O O . PHE A 1 80 ? 11.405 5.187 -8.120 1.00 89.38 80 PHE A O 1
ATOM 641 N N . GLU A 1 81 ? 9.879 4.735 -6.531 1.00 88.31 81 GLU A N 1
ATOM 642 C CA . GLU A 1 81 ? 10.648 5.283 -5.405 1.00 88.31 81 GLU A CA 1
ATOM 643 C C . GLU A 1 81 ? 11.590 4.218 -4.835 1.00 88.31 81 GLU A C 1
ATOM 645 O O . GLU A 1 81 ? 12.784 4.447 -4.634 1.00 88.31 81 GLU A O 1
ATOM 650 N N . SER A 1 82 ? 11.056 3.018 -4.590 1.00 90.62 82 SER A N 1
ATOM 651 C CA . SER A 1 82 ? 11.800 1.897 -4.022 1.00 90.62 82 SER A CA 1
ATOM 652 C C . SER A 1 82 ? 11.103 0.568 -4.314 1.00 90.62 82 SER A C 1
ATOM 654 O O . SER A 1 82 ? 9.896 0.448 -4.167 1.00 90.62 82 SER A O 1
ATOM 656 N N . ARG A 1 83 ? 11.879 -0.471 -4.654 1.00 93.06 83 ARG A N 1
ATOM 657 C CA . ARG A 1 83 ? 11.384 -1.863 -4.763 1.00 93.06 83 ARG A CA 1
ATOM 658 C C . ARG A 1 83 ? 11.503 -2.663 -3.465 1.00 93.06 83 ARG A C 1
ATOM 660 O O . ARG A 1 83 ? 11.185 -3.846 -3.437 1.00 93.06 83 ARG A O 1
ATOM 667 N N . LYS A 1 84 ? 12.039 -2.066 -2.398 1.00 94.88 84 LYS A N 1
ATOM 668 C CA . LYS A 1 84 ? 12.189 -2.745 -1.104 1.00 94.88 84 LYS A CA 1
ATOM 669 C C . LYS A 1 84 ? 10.835 -2.848 -0.417 1.00 94.88 84 LYS A C 1
ATOM 671 O O . LYS A 1 84 ? 10.111 -1.862 -0.387 1.00 94.88 84 LYS A O 1
ATOM 676 N N . PHE A 1 85 ? 10.567 -3.984 0.226 1.00 96.19 85 PHE A N 1
ATOM 677 C CA . PHE A 1 85 ? 9.398 -4.123 1.089 1.00 96.19 85 PHE A CA 1
ATOM 678 C C . PHE A 1 85 ? 9.360 -3.003 2.151 1.00 96.19 85 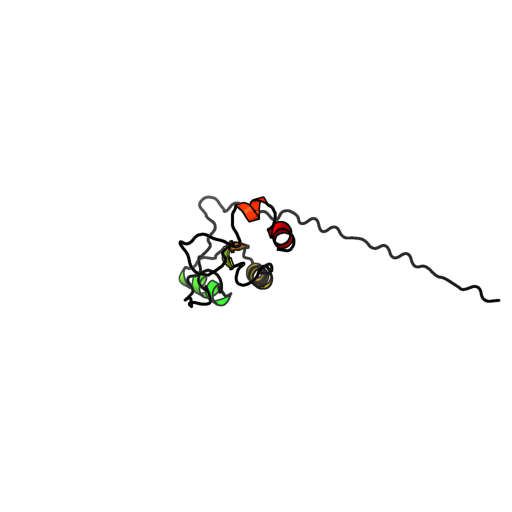PHE A C 1
ATOM 680 O O . PHE A 1 85 ? 10.387 -2.755 2.803 1.00 96.19 85 PHE A O 1
ATOM 687 N N . PRO A 1 86 ? 8.206 -2.346 2.383 1.00 95.50 86 PRO A N 1
ATOM 688 C CA . PRO A 1 86 ? 8.069 -1.215 3.304 1.00 95.50 86 PRO A CA 1
ATOM 689 C C . PRO A 1 86 ? 8.035 -1.671 4.776 1.00 95.50 86 PRO A C 1
ATOM 691 O O . PRO A 1 86 ? 7.087 -1.425 5.525 1.00 95.50 86 PRO A O 1
ATOM 694 N N . ALA A 1 87 ? 9.097 -2.349 5.219 1.00 96.31 87 ALA A N 1
ATOM 695 C CA . ALA A 1 87 ? 9.186 -3.004 6.523 1.00 96.31 87 ALA A CA 1
ATOM 696 C C . ALA A 1 87 ? 8.979 -2.038 7.695 1.00 96.31 87 ALA A C 1
ATOM 698 O O . ALA A 1 87 ? 8.278 -2.377 8.647 1.00 96.31 87 ALA A O 1
ATOM 699 N N . ALA A 1 88 ? 9.555 -0.834 7.625 1.00 95.25 88 ALA A N 1
ATOM 700 C CA . ALA A 1 88 ? 9.395 0.182 8.662 1.00 95.25 88 ALA A CA 1
ATOM 701 C C . ALA A 1 88 ? 7.921 0.591 8.827 1.00 95.25 88 ALA A C 1
ATOM 703 O O . ALA A 1 88 ? 7.416 0.609 9.949 1.00 95.25 88 ALA A O 1
ATOM 704 N N . MET A 1 89 ? 7.219 0.828 7.710 1.00 94.50 89 MET A N 1
ATOM 705 C CA . MET A 1 89 ? 5.800 1.193 7.699 1.00 94.50 89 MET A CA 1
ATOM 706 C C . MET A 1 89 ? 4.937 0.069 8.282 1.00 94.50 89 MET A C 1
ATOM 708 O O . MET A 1 89 ? 4.179 0.255 9.234 1.00 94.50 89 MET A O 1
ATOM 712 N N . CYS A 1 90 ? 5.124 -1.146 7.763 1.00 96.06 90 CYS A N 1
ATOM 713 C CA . CYS A 1 90 ? 4.447 -2.339 8.258 1.00 96.06 90 CYS A CA 1
ATOM 714 C C . CYS A 1 90 ? 4.688 -2.566 9.756 1.00 96.06 90 CYS A C 1
ATOM 716 O O . CYS A 1 90 ? 3.762 -2.961 10.467 1.00 96.06 90 CYS A O 1
ATOM 718 N N . SER A 1 91 ? 5.904 -2.312 10.246 1.00 96.25 91 SER A N 1
ATOM 719 C CA . SER A 1 91 ? 6.263 -2.555 11.646 1.00 96.25 91 SER A CA 1
ATOM 720 C C . SER A 1 91 ? 5.502 -1.634 12.590 1.00 96.25 91 SER A C 1
ATOM 722 O O . SER A 1 91 ? 4.822 -2.136 13.486 1.00 96.25 91 SER A O 1
ATOM 724 N N . TRP A 1 92 ? 5.504 -0.317 12.358 1.00 96.75 92 TRP A N 1
ATOM 725 C CA . TRP A 1 92 ? 4.784 0.588 13.261 1.00 96.75 92 TRP A CA 1
ATOM 726 C C . TRP A 1 92 ? 3.265 0.369 13.198 1.00 96.75 92 TRP A C 1
ATOM 728 O O . TRP A 1 92 ? 2.587 0.433 14.224 1.00 96.75 92 TRP A O 1
ATOM 738 N N . ILE A 1 93 ? 2.704 0.015 12.033 1.00 95.56 93 ILE A N 1
ATOM 739 C CA . ILE A 1 93 ? 1.273 -0.323 11.923 1.00 95.56 93 ILE A CA 1
ATOM 740 C C . ILE A 1 93 ? 0.939 -1.526 12.820 1.00 95.56 93 ILE A C 1
ATOM 742 O O . ILE A 1 93 ? -0.084 -1.541 13.517 1.00 95.56 93 ILE A O 1
ATOM 746 N N . ARG A 1 94 ? 1.814 -2.538 12.843 1.00 95.25 94 ARG A N 1
ATOM 747 C CA . ARG A 1 94 ? 1.667 -3.705 13.723 1.00 95.25 94 ARG A CA 1
ATOM 748 C C . ARG A 1 94 ? 1.859 -3.353 15.198 1.00 95.25 94 ARG A C 1
ATOM 750 O O . ARG A 1 94 ? 1.146 -3.912 16.036 1.00 95.25 94 ARG A O 1
ATOM 757 N N . GLU A 1 95 ? 2.751 -2.422 15.533 1.00 96.19 95 GLU A N 1
ATOM 758 C CA . GLU A 1 95 ? 2.920 -1.904 16.900 1.00 96.19 95 GLU A CA 1
ATOM 759 C C . GLU A 1 95 ? 1.635 -1.245 17.418 1.00 96.19 95 GLU A C 1
ATOM 761 O O . GLU A 1 95 ? 1.242 -1.488 18.561 1.00 96.19 95 GLU A O 1
ATOM 766 N N . LEU A 1 96 ? 0.894 -0.550 16.546 1.00 95.06 96 LEU A N 1
ATOM 767 C CA . LEU A 1 96 ? -0.447 -0.026 16.842 1.00 95.06 96 LEU A CA 1
ATOM 768 C C . LEU A 1 96 ? -1.547 -1.102 16.931 1.00 95.06 96 LEU A C 1
ATOM 770 O O . LEU A 1 96 ? -2.718 -0.766 17.114 1.00 95.06 96 LEU A O 1
ATOM 774 N N . LYS A 1 97 ? -1.202 -2.390 16.798 1.00 92.94 97 LYS A N 1
ATOM 775 C CA . LYS A 1 97 ? -2.136 -3.531 16.757 1.00 92.94 97 LYS A CA 1
ATOM 776 C C . LYS A 1 97 ? -3.143 -3.446 15.606 1.00 92.94 97 LYS A C 1
ATOM 778 O O . LYS A 1 97 ? -4.294 -3.859 15.743 1.00 92.94 97 LYS A O 1
ATOM 783 N N . LYS A 1 98 ? -2.694 -2.924 14.464 1.00 92.38 98 LYS A N 1
ATOM 784 C CA . LYS A 1 98 ? -3.476 -2.792 13.228 1.00 92.38 98 LYS A CA 1
ATOM 785 C C . LYS A 1 98 ? -2.912 -3.697 12.134 1.00 92.38 98 LYS A C 1
ATOM 787 O O . LYS A 1 98 ? -1.881 -4.352 12.305 1.00 92.38 98 LYS A O 1
ATOM 792 N N . ILE A 1 99 ? -3.623 -3.784 11.017 1.00 92.75 99 ILE A N 1
ATOM 793 C CA . ILE A 1 99 ? -3.231 -4.568 9.847 1.00 92.75 99 ILE A CA 1
ATOM 794 C C . ILE A 1 99 ? -2.716 -3.604 8.770 1.00 92.75 99 ILE A C 1
ATOM 796 O O . ILE A 1 99 ? -3.477 -2.731 8.350 1.00 92.75 99 ILE A O 1
ATOM 800 N N . PRO A 1 100 ? -1.457 -3.731 8.315 1.00 93.81 100 PRO A N 1
ATOM 801 C CA . PRO A 1 100 ? -0.994 -2.994 7.151 1.00 93.81 100 PRO A CA 1
ATOM 802 C C . PRO A 1 100 ? -1.694 -3.540 5.906 1.00 93.81 100 PRO A C 1
ATOM 804 O O . PRO A 1 100 ? -1.674 -4.744 5.650 1.00 93.81 100 PRO A O 1
ATOM 807 N N . TYR A 1 101 ? -2.321 -2.649 5.149 1.00 93.25 101 TYR A N 1
ATOM 808 C CA . TYR A 1 101 ? -2.779 -2.895 3.791 1.00 93.25 101 TYR A CA 1
ATOM 809 C C . TYR A 1 101 ? -1.772 -2.203 2.877 1.00 93.25 101 TYR A C 1
ATOM 811 O O . TYR A 1 101 ? -1.791 -0.979 2.754 1.00 93.25 101 TYR A O 1
ATOM 819 N N . VAL A 1 102 ? -0.910 -2.989 2.235 1.00 93.62 102 VAL A N 1
ATOM 820 C CA . VAL A 1 102 ? 0.087 -2.484 1.285 1.00 93.62 102 VAL A CA 1
ATOM 821 C C . VAL A 1 102 ? -0.487 -2.582 -0.123 1.00 93.62 102 VAL A C 1
ATOM 823 O O . VAL A 1 102 ? -0.744 -3.681 -0.617 1.00 93.62 102 VAL A O 1
ATOM 826 N N . ARG A 1 103 ? -0.706 -1.444 -0.780 1.00 93.62 103 ARG A N 1
ATOM 827 C CA . ARG A 1 103 ? -1.038 -1.404 -2.205 1.00 93.62 103 ARG A CA 1
ATOM 828 C C . ARG A 1 103 ? 0.254 -1.273 -2.997 1.00 93.62 103 ARG A C 1
ATOM 830 O O . ARG A 1 103 ? 0.780 -0.179 -3.154 1.00 93.62 103 ARG A O 1
ATOM 837 N N . LEU A 1 104 ? 0.734 -2.388 -3.531 1.00 94.44 104 LEU A N 1
ATOM 838 C CA . LEU A 1 104 ? 1.868 -2.382 -4.447 1.00 94.44 104 LEU A CA 1
ATOM 839 C C . LEU A 1 104 ? 1.513 -1.624 -5.737 1.00 94.44 104 LEU A C 1
ATOM 841 O O . LEU A 1 104 ? 0.581 -1.998 -6.453 1.00 94.44 104 LEU A O 1
ATOM 845 N N . MET A 1 105 ? 2.268 -0.568 -6.033 1.00 92.06 105 MET A N 1
ATOM 846 C CA . MET A 1 105 ? 2.068 0.310 -7.181 1.00 92.06 105 MET A CA 1
ATOM 847 C C . MET A 1 105 ? 3.200 0.138 -8.194 1.00 92.06 105 MET A C 1
ATOM 849 O O . MET A 1 105 ? 4.276 0.727 -8.082 1.00 92.06 105 MET A O 1
ATOM 853 N N . LEU A 1 106 ? 2.920 -0.651 -9.232 1.00 93.25 106 LEU A N 1
ATOM 854 C CA . LEU A 1 106 ? 3.811 -0.894 -10.367 1.00 93.25 106 LEU A CA 1
ATOM 855 C C . LEU A 1 106 ? 3.676 0.213 -11.429 1.00 93.25 106 LEU A C 1
ATOM 857 O O . LEU A 1 106 ? 3.164 -0.017 -12.523 1.00 93.25 106 LEU A O 1
ATOM 861 N N . ARG A 1 107 ? 4.109 1.433 -11.095 1.00 89.31 107 ARG A N 1
ATOM 862 C CA . ARG A 1 107 ? 4.130 2.596 -12.004 1.00 89.31 107 ARG A CA 1
ATOM 863 C C . ARG A 1 107 ? 5.530 3.195 -12.083 1.00 89.31 107 ARG A C 1
ATOM 865 O O . ARG A 1 107 ? 6.252 3.154 -11.095 1.00 89.31 107 ARG A O 1
ATOM 872 N N . 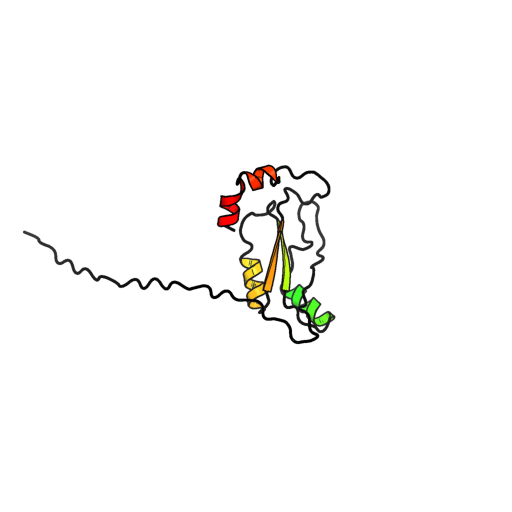SER A 1 108 ? 5.908 3.730 -13.242 1.00 90.25 108 SER A N 1
ATOM 873 C CA . SER A 1 108 ? 7.225 4.349 -13.473 1.00 90.25 108 SER A CA 1
ATOM 874 C C . SER A 1 108 ? 7.368 5.763 -12.912 1.00 90.25 108 SER A C 1
ATOM 876 O O . SER A 1 108 ? 8.490 6.223 -12.728 1.00 90.25 108 SER A O 1
ATOM 878 N N . THR A 1 109 ? 6.257 6.466 -12.714 1.00 86.56 109 THR A N 1
ATOM 879 C CA . THR A 1 109 ? 6.201 7.891 -12.360 1.00 86.56 109 THR A CA 1
ATOM 880 C C . THR A 1 109 ? 4.920 8.184 -11.582 1.00 86.56 109 THR A C 1
ATOM 882 O O . THR A 1 109 ? 3.997 7.365 -11.577 1.00 86.56 109 THR A O 1
ATOM 885 N N . VAL A 1 110 ? 4.840 9.363 -10.959 1.00 82.69 110 VAL A N 1
ATOM 886 C CA . VAL A 1 110 ? 3.605 9.856 -10.322 1.00 82.69 110 VAL A CA 1
ATOM 887 C C . VAL A 1 110 ? 2.487 10.111 -11.338 1.00 82.69 110 VAL A C 1
ATOM 889 O O . VAL A 1 110 ? 1.314 9.884 -11.028 1.00 82.69 110 VAL A O 1
ATOM 892 N N . ASP A 1 111 ? 2.864 10.504 -12.559 1.00 83.19 111 ASP A N 1
ATOM 893 C CA . ASP A 1 111 ? 1.953 10.801 -13.660 1.00 83.19 111 ASP A CA 1
ATOM 894 C C . ASP A 1 111 ? 1.009 9.637 -13.973 1.00 83.19 111 ASP A C 1
ATOM 896 O O . ASP A 1 111 ? 1.368 8.459 -13.960 1.00 83.19 111 ASP A O 1
ATOM 900 N N . GLN A 1 112 ? -0.238 9.987 -14.276 1.00 81.25 112 GLN A N 1
ATOM 901 C CA . GLN A 1 112 ? -1.288 9.033 -14.614 1.00 81.25 112 GLN A CA 1
ATOM 902 C C . GLN A 1 112 ? -1.756 9.225 -16.058 1.00 81.25 112 GLN A C 1
ATOM 904 O O . GLN A 1 112 ? -1.447 10.214 -16.719 1.00 81.25 112 GLN A O 1
ATOM 909 N N . ARG A 1 113 ? -2.585 8.288 -16.537 1.00 85.69 113 ARG A N 1
ATOM 910 C CA . ARG A 1 113 ? -3.254 8.345 -17.855 1.00 85.69 113 ARG A CA 1
ATOM 911 C C . ARG A 1 113 ? -2.305 8.302 -19.059 1.00 85.69 113 ARG A C 1
ATOM 913 O O . ARG A 1 113 ? -2.680 8.713 -20.154 1.00 85.69 113 ARG A O 1
ATOM 920 N N . HIS A 1 114 ? -1.121 7.731 -18.884 1.00 87.88 114 HIS A N 1
ATOM 921 C CA . HIS A 1 114 ? -0.241 7.336 -19.977 1.00 87.88 114 HIS A CA 1
ATOM 922 C C . HIS A 1 114 ? 0.058 5.839 -19.905 1.00 87.88 114 HIS A C 1
ATOM 924 O O . HIS A 1 114 ? -0.177 5.177 -18.894 1.00 87.88 114 HIS A O 1
ATOM 930 N N . SER A 1 115 ? 0.577 5.286 -20.998 1.00 88.88 115 SER A N 1
ATOM 931 C CA . SER A 1 115 ? 1.019 3.894 -21.018 1.00 88.88 115 SER A CA 1
ATOM 932 C C . SER A 1 115 ? 2.230 3.693 -20.105 1.00 88.88 115 SER A C 1
ATOM 934 O O . SER A 1 115 ? 3.193 4.462 -20.162 1.00 88.88 115 SER A O 1
ATOM 936 N N . GLU A 1 116 ? 2.189 2.631 -19.306 1.00 91.00 116 GLU A N 1
ATOM 937 C CA . GLU A 1 116 ? 3.307 2.172 -18.484 1.00 91.00 116 GLU A CA 1
ATOM 938 C C . GLU A 1 116 ? 4.331 1.421 -19.355 1.00 91.00 116 GLU A C 1
ATOM 940 O O . GLU A 1 116 ? 3.972 0.519 -20.116 1.00 91.00 116 GLU A O 1
ATOM 945 N N . LYS A 1 117 ? 5.609 1.813 -19.278 1.00 90.19 117 LYS A N 1
ATOM 946 C CA . LYS A 1 117 ? 6.685 1.308 -20.159 1.00 90.19 117 LYS A CA 1
ATOM 947 C C . LYS A 1 117 ? 7.694 0.413 -19.436 1.00 90.19 117 LYS A C 1
ATOM 949 O O . LYS A 1 117 ? 8.328 -0.448 -20.061 1.00 90.19 117 LYS A O 1
ATOM 954 N N . THR A 1 118 ? 7.866 0.614 -18.136 1.00 94.50 118 THR A N 1
ATOM 955 C CA . THR A 1 118 ? 8.746 -0.187 -17.287 1.00 94.50 118 THR A CA 1
ATOM 956 C C . THR A 1 118 ? 7.989 -1.405 -16.804 1.00 94.50 118 THR A C 1
ATOM 958 O O . THR A 1 118 ? 8.347 -2.508 -17.197 1.00 94.50 118 THR A O 1
ATOM 961 N N . PHE A 1 119 ? 6.902 -1.219 -16.060 1.00 94.88 119 PHE A N 1
ATOM 962 C CA . PHE A 1 119 ? 6.100 -2.294 -15.473 1.00 94.88 119 PHE A CA 1
ATOM 963 C C . PHE A 1 119 ? 4.946 -2.725 -16.388 1.00 94.88 119 PHE A C 1
ATOM 965 O O . PHE A 1 119 ? 3.791 -2.824 -15.976 1.00 94.88 119 PHE A O 1
ATOM 972 N N . SER A 1 120 ? 5.239 -2.935 -17.673 1.00 94.44 120 SER A N 1
ATOM 973 C CA . SER A 1 120 ? 4.216 -3.365 -18.626 1.00 94.44 120 SER A CA 1
ATOM 974 C C . SER A 1 120 ? 3.767 -4.802 -18.352 1.00 94.44 120 SER A C 1
ATOM 976 O O . SER A 1 120 ? 4.540 -5.638 -17.879 1.00 94.44 120 SER A O 1
ATOM 978 N N . LEU A 1 121 ? 2.525 -5.124 -18.725 1.00 94.62 121 LEU A N 1
ATOM 979 C CA . LEU A 1 121 ? 1.990 -6.480 -18.580 1.00 94.62 121 LEU A CA 1
ATOM 980 C C . LEU A 1 121 ? 2.846 -7.525 -19.304 1.00 94.62 121 LEU A C 1
ATOM 982 O O . LEU A 1 121 ? 3.037 -8.614 -18.776 1.00 94.62 121 LEU A O 1
ATOM 986 N N . GLN A 1 122 ? 3.398 -7.201 -20.480 1.00 96.62 122 GLN A N 1
ATOM 987 C CA . GLN A 1 122 ? 4.265 -8.129 -21.211 1.00 96.62 122 GLN A CA 1
ATOM 988 C C . GLN A 1 122 ? 5.522 -8.492 -20.411 1.00 96.62 122 GLN A C 1
ATOM 990 O O . GLN A 1 122 ? 5.885 -9.661 -20.370 1.00 96.62 122 GLN A O 1
ATOM 995 N N . LYS A 1 123 ? 6.156 -7.513 -19.755 1.00 97.12 123 LYS A N 1
ATOM 996 C CA . LYS A 1 123 ? 7.354 -7.735 -18.933 1.00 97.12 123 LYS A CA 1
ATOM 997 C C . LYS A 1 123 ? 7.034 -8.485 -17.639 1.00 97.12 123 LYS A C 1
ATOM 999 O O . LYS A 1 123 ? 7.784 -9.369 -17.244 1.00 97.12 123 LYS A O 1
ATOM 1004 N N . ILE A 1 124 ? 5.882 -8.193 -17.025 1.00 96.00 124 ILE A N 1
ATOM 1005 C CA . ILE A 1 124 ? 5.378 -8.947 -15.864 1.00 96.00 124 ILE A CA 1
ATOM 1006 C C . ILE A 1 124 ? 5.155 -10.418 -16.241 1.00 96.00 124 ILE A C 1
ATOM 1008 O O . ILE A 1 124 ? 5.626 -11.304 -15.540 1.00 96.00 124 ILE A O 1
ATOM 1012 N N . ILE A 1 125 ? 4.499 -10.692 -17.374 1.00 97.75 125 ILE A N 1
ATOM 1013 C CA . ILE A 1 125 ? 4.268 -12.063 -17.863 1.00 97.75 125 ILE A CA 1
ATOM 1014 C C . ILE A 1 125 ? 5.584 -12.768 -18.223 1.00 97.75 125 ILE A C 1
ATOM 1016 O O . ILE A 1 125 ? 5.699 -13.975 -18.032 1.00 97.75 125 ILE A O 1
ATOM 1020 N N . ALA A 1 126 ? 6.575 -12.032 -18.735 1.00 98.31 126 ALA A N 1
ATOM 1021 C CA . ALA A 1 126 ? 7.900 -12.566 -19.047 1.00 98.31 126 ALA A CA 1
ATOM 1022 C C . ALA A 1 126 ? 8.746 -12.894 -17.799 1.00 98.31 126 ALA A C 1
ATOM 1024 O O . ALA A 1 126 ? 9.786 -13.537 -17.931 1.00 98.31 126 ALA A O 1
ATOM 1025 N N . GLY A 1 127 ? 8.298 -12.492 -16.604 1.00 98.00 127 GLY A N 1
ATOM 1026 C CA . GLY A 1 127 ? 8.999 -12.732 -15.343 1.00 98.00 127 GLY A CA 1
ATOM 1027 C C . GLY A 1 127 ? 10.120 -11.732 -15.049 1.00 98.00 127 GLY A C 1
ATOM 1028 O O . GLY A 1 127 ? 10.943 -11.981 -14.167 1.00 98.00 127 GLY A O 1
ATOM 1029 N N . ASP A 1 128 ? 10.158 -10.585 -15.738 1.00 98.06 128 ASP A N 1
ATOM 1030 C CA . ASP A 1 128 ? 11.228 -9.579 -15.603 1.00 98.06 128 ASP A CA 1
ATOM 1031 C C . ASP A 1 128 ? 11.359 -9.024 -14.169 1.00 98.06 128 ASP A C 1
ATOM 1033 O O . ASP A 1 128 ? 12.409 -8.501 -13.798 1.00 98.06 128 ASP A O 1
ATOM 1037 N N . PHE A 1 129 ? 10.301 -9.141 -13.359 1.00 97.31 129 PHE A N 1
ATOM 1038 C CA . PHE A 1 129 ? 10.220 -8.626 -11.987 1.00 97.31 129 PHE A CA 1
ATOM 1039 C C . PHE A 1 129 ? 10.122 -9.722 -10.922 1.00 97.31 129 PHE A C 1
ATOM 1041 O O . PHE A 1 129 ? 9.981 -9.427 -9.739 1.00 97.31 129 PHE A O 1
ATOM 1048 N N . ASP A 1 130 ? 10.214 -10.994 -11.307 1.00 97.69 130 ASP A N 1
ATOM 1049 C CA . ASP A 1 130 ? 10.016 -12.122 -10.394 1.00 97.69 130 ASP A CA 1
ATOM 1050 C C . ASP A 1 130 ? 11.047 -12.162 -9.261 1.00 97.69 130 ASP A C 1
ATOM 1052 O O . ASP A 1 130 ? 10.752 -12.598 -8.148 1.00 97.69 130 ASP A O 1
ATOM 1056 N N . ALA A 1 131 ? 12.286 -11.748 -9.542 1.00 97.75 131 ALA A N 1
ATOM 1057 C CA . ALA A 1 131 ? 13.332 -11.674 -8.528 1.00 97.75 131 ALA A CA 1
ATOM 1058 C C . ALA A 1 131 ? 13.041 -10.574 -7.500 1.00 97.75 131 ALA A C 1
ATOM 1060 O O . ALA A 1 131 ? 13.217 -10.811 -6.307 1.00 97.75 131 ALA A O 1
ATOM 1061 N N . ASP A 1 132 ? 12.549 -9.420 -7.958 1.00 96.38 132 ASP A N 1
ATOM 1062 C CA . ASP A 1 132 ? 12.140 -8.324 -7.081 1.00 96.38 132 ASP A CA 1
ATOM 1063 C C . ASP A 1 132 ? 10.930 -8.738 -6.237 1.00 96.38 132 ASP A C 1
ATOM 1065 O O . ASP A 1 132 ? 10.970 -8.603 -5.022 1.00 96.38 132 ASP A O 1
ATOM 1069 N N . LEU A 1 133 ? 9.902 -9.334 -6.852 1.00 96.00 133 LEU A N 1
ATOM 1070 C CA . LEU A 1 133 ? 8.693 -9.809 -6.165 1.00 96.00 133 LEU A CA 1
ATOM 1071 C C . LEU A 1 133 ? 8.961 -10.928 -5.151 1.00 96.00 133 LEU A C 1
ATOM 1073 O O . LEU A 1 133 ? 8.192 -11.085 -4.215 1.00 96.00 133 LEU A O 1
ATOM 1077 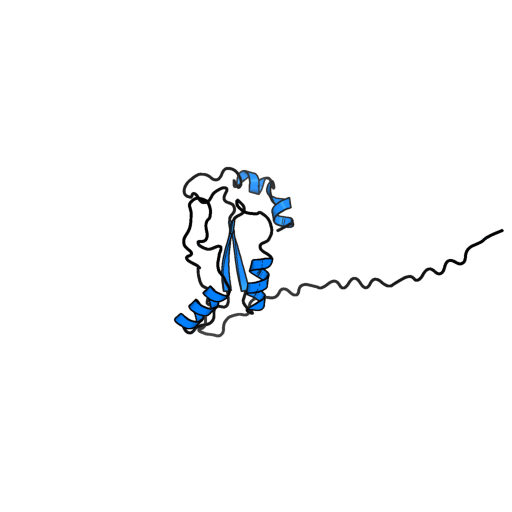N N . ARG A 1 134 ? 10.010 -11.738 -5.340 1.00 96.56 134 ARG A N 1
ATOM 1078 C CA . ARG A 1 134 ? 10.435 -12.732 -4.337 1.00 96.56 134 ARG A CA 1
ATOM 1079 C C . ARG A 1 134 ? 11.202 -12.112 -3.174 1.00 96.56 134 ARG A C 1
ATOM 1081 O O . ARG A 1 134 ? 11.237 -12.706 -2.100 1.00 96.56 134 ARG A O 1
ATOM 1088 N N . ALA A 1 135 ? 11.910 -11.014 -3.425 1.00 95.62 135 ALA A N 1
ATOM 1089 C CA . ALA A 1 135 ? 12.669 -10.302 -2.404 1.00 95.62 135 ALA A CA 1
ATOM 1090 C C . ALA A 1 135 ? 11.784 -9.349 -1.585 1.00 95.62 135 ALA A C 1
ATOM 1092 O O . ALA A 1 135 ? 12.109 -9.075 -0.428 1.00 95.62 135 ALA A O 1
ATOM 1093 N N . TRP A 1 136 ? 10.719 -8.841 -2.207 1.00 94.88 136 TRP A N 1
ATOM 1094 C CA . TRP A 1 136 ? 9.652 -8.046 -1.607 1.00 94.88 136 TRP A CA 1
ATOM 1095 C C . TRP A 1 136 ? 8.724 -8.919 -0.757 1.00 94.88 136 TRP A C 1
ATOM 1097 O O . TRP A 1 136 ? 8.451 -8.512 0.394 1.00 94.88 136 TRP A O 1
#

pLDDT: mean 82.93, std 17.29, range [38.31, 98.31]

Radius of gyration: 22.74 Å; chains: 1; bounding box: 79×54×43 Å

Secondary structure (DSSP, 8-state):
-----------------------PPPPPPTT----EE--B----SS---BTT---HHHHHHHHHHHT---SEEEEEEETTT--S--HHHHHHHHHTT-EEEEEEE--SSS--SS--SSS-HHHHHTTTTHHHHHH-